Protein AF-A0A973AQZ8-F1 (afdb_monomer)

Nearest PDB structures (foldseek):
  1z47-assembly1_B-2  TM=8.205E-01  e=1.320E-08  Alicyclobacillus acidocaldarius
  3fvq-assembly1_B  TM=5.552E-01  e=2.702E-08  Neisseria gonorrhoeae FA 1090
  1o7l-assembly1_B  TM=8.074E-01  e=1.525E-05  Escherichia coli
  1b9n-assembly1_B  TM=7.562E-01  e=4.796E-06  Escherichia coli
  1b9m-assembly1_A  TM=7.758E-01  e=1.037E-05  Escherichia coli

Secondary structure (DSSP, 8-state):
----EEEEETTEEEEEE-HHHHHHS-SSHHHHHHH---EEEEEEEEETTEEEETTEEEE--TTPPSEEEEEEE-GGGEEEEEEEEEEEEEEEEEETTEEEEEEEETTEEEEEEEESSTTTTT--TT-EEEEEE-GGGEEEE---

Structure (mmCIF, N/CA/C/O backbone):
data_AF-A0A973AQZ8-F1
#
_entry.id   AF-A0A973AQZ8-F1
#
loop_
_atom_site.group_PDB
_atom_site.id
_atom_site.type_symbol
_atom_site.label_atom_id
_atom_site.label_alt_id
_atom_site.label_comp_id
_atom_site.label_asym_id
_atom_site.label_entity_id
_atom_site.label_seq_id
_atom_site.pdbx_PDB_ins_code
_atom_site.Cartn_x
_atom_site.Cartn_y
_atom_site.Cartn_z
_atom_site.occupancy
_atom_site.B_iso_or_equiv
_atom_site.auth_seq_id
_atom_site.auth_comp_id
_atom_site.auth_asym_id
_atom_site.auth_atom_id
_atom_site.pdbx_PDB_model_num
ATOM 1 N N . MET A 1 1 ? -7.287 -29.710 7.015 1.00 50.72 1 MET A N 1
ATOM 2 C CA . MET A 1 1 ? -6.128 -28.964 6.465 1.00 50.72 1 MET A CA 1
ATOM 3 C C . MET A 1 1 ? -6.251 -27.582 7.074 1.00 50.72 1 MET A C 1
ATOM 5 O O . MET A 1 1 ? -7.338 -27.059 6.960 1.00 50.72 1 MET A O 1
ATOM 9 N N . SER A 1 2 ? -5.262 -27.081 7.826 1.00 51.94 2 SER A N 1
ATOM 10 C CA . SER A 1 2 ? -5.447 -26.011 8.835 1.00 51.94 2 SER A CA 1
ATOM 11 C C . SER A 1 2 ? -6.407 -24.892 8.403 1.00 51.94 2 SER A C 1
ATOM 13 O O . SER A 1 2 ? -6.036 -24.013 7.631 1.00 51.94 2 SER A O 1
ATOM 15 N N . ASP A 1 3 ? -7.639 -24.934 8.913 1.00 77.56 3 ASP A N 1
ATOM 16 C CA . ASP A 1 3 ? -8.731 -24.073 8.445 1.00 77.56 3 ASP A CA 1
ATOM 17 C C . ASP A 1 3 ? -8.626 -22.643 8.995 1.00 77.56 3 ASP A C 1
ATOM 19 O O . ASP A 1 3 ? -9.313 -21.733 8.530 1.00 77.56 3 ASP A O 1
ATOM 23 N N . ARG A 1 4 ? -7.767 -22.428 10.003 1.00 90.12 4 ARG A N 1
ATOM 24 C CA . ARG A 1 4 ? -7.557 -21.144 10.683 1.00 90.12 4 ARG A CA 1
ATOM 25 C C . ARG A 1 4 ? -6.143 -21.061 11.265 1.00 90.12 4 ARG A C 1
ATOM 27 O O . ARG A 1 4 ? -5.570 -22.073 11.659 1.00 90.12 4 ARG A O 1
ATOM 34 N N . ILE A 1 5 ? -5.602 -19.851 11.342 1.00 90.00 5 ILE A N 1
ATOM 35 C CA . ILE A 1 5 ? -4.343 -19.501 12.008 1.00 90.00 5 ILE A CA 1
ATOM 36 C C . ILE A 1 5 ? -4.664 -18.492 13.112 1.00 90.00 5 ILE A C 1
ATOM 38 O O . ILE A 1 5 ? -5.532 -17.639 12.929 1.00 90.00 5 ILE A O 1
ATOM 42 N N . GLY A 1 6 ? -3.986 -18.596 14.256 1.00 91.56 6 GLY A N 1
ATOM 43 C CA . GLY A 1 6 ? -4.033 -17.596 15.319 1.00 91.56 6 GLY A CA 1
ATOM 44 C C . GLY A 1 6 ? -2.799 -16.700 15.302 1.00 91.56 6 GLY A C 1
ATOM 45 O O . GLY A 1 6 ? -1.679 -17.201 15.331 1.00 91.56 6 GLY A O 1
ATOM 46 N N . VAL A 1 7 ? -3.001 -15.384 15.288 1.00 91.19 7 VAL A N 1
ATOM 47 C CA . VAL A 1 7 ? -1.950 -14.391 15.536 1.00 91.19 7 VAL A CA 1
ATOM 48 C C . VAL A 1 7 ? -1.918 -14.091 17.025 1.00 91.19 7 VAL A C 1
ATOM 50 O O . VAL A 1 7 ? -2.947 -13.749 17.610 1.00 91.19 7 VAL A O 1
ATOM 53 N N . MET A 1 8 ? -0.746 -14.217 17.641 1.00 91.38 8 MET A N 1
ATOM 54 C CA . MET A 1 8 ? -0.549 -13.984 19.070 1.00 91.38 8 MET A CA 1
ATOM 55 C C . MET A 1 8 ? 0.594 -13.000 19.304 1.00 91.38 8 MET A C 1
ATOM 57 O O . MET A 1 8 ? 1.589 -13.014 18.582 1.00 91.38 8 MET A O 1
ATOM 61 N N . ARG A 1 9 ? 0.477 -12.181 20.350 1.00 87.25 9 ARG A N 1
ATOM 62 C CA . ARG A 1 9 ? 1.545 -11.303 20.840 1.00 87.25 9 ARG A CA 1
ATOM 63 C C . ARG A 1 9 ? 1.531 -11.309 22.362 1.00 87.25 9 ARG A C 1
ATOM 65 O O . ARG A 1 9 ? 0.468 -11.185 22.960 1.00 87.25 9 ARG A O 1
ATOM 72 N N . GLU A 1 10 ? 2.701 -11.474 22.980 1.00 89.62 10 GLU A N 1
ATOM 73 C CA . GLU A 1 10 ? 2.857 -11.432 24.448 1.00 89.62 10 GLU A CA 1
ATOM 74 C C . GLU A 1 10 ? 1.888 -12.384 25.183 1.00 89.62 10 GLU A C 1
ATOM 76 O O . GLU A 1 10 ? 1.267 -12.040 26.185 1.00 89.62 10 GLU A O 1
ATOM 81 N N . GLY A 1 11 ? 1.699 -13.591 24.639 1.00 91.12 11 GLY A N 1
ATOM 82 C CA . GLY A 1 11 ? 0.792 -14.597 25.203 1.00 91.12 11 GLY A CA 1
ATOM 83 C C . GLY A 1 11 ? -0.703 -14.309 25.011 1.00 91.12 11 GLY A C 1
ATOM 84 O O . GLY A 1 11 ? -1.528 -15.117 25.429 1.00 91.12 11 GL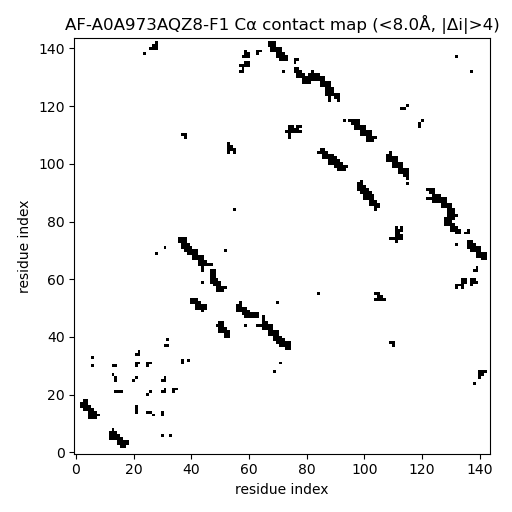Y A O 1
ATOM 85 N N . ARG A 1 12 ? -1.076 -13.202 24.355 1.00 92.38 12 ARG A N 1
ATOM 86 C CA . ARG A 1 12 ? -2.466 -12.852 24.038 1.00 92.38 12 ARG A CA 1
ATOM 87 C C . ARG A 1 12 ? -2.797 -13.176 22.589 1.00 92.38 12 ARG A C 1
ATOM 89 O O . ARG A 1 12 ? -2.037 -12.858 21.676 1.00 92.38 12 ARG A O 1
ATOM 96 N N . LEU A 1 13 ? -3.956 -13.791 22.389 1.00 93.56 13 LEU A N 1
ATOM 97 C CA . LEU A 1 13 ? -4.521 -14.049 21.072 1.00 93.56 13 LEU A CA 1
ATOM 98 C C . LEU A 1 13 ? -5.112 -12.757 20.502 1.00 93.56 13 LEU A C 1
ATOM 100 O O . LEU A 1 13 ? -6.013 -12.181 21.105 1.00 93.56 13 LEU A O 1
ATOM 104 N N . LEU A 1 14 ? -4.597 -12.310 19.357 1.00 93.62 14 LEU A N 1
ATOM 105 C CA . LEU A 1 14 ? -5.024 -11.074 18.699 1.00 93.62 14 LEU A CA 1
ATOM 106 C C . LEU A 1 14 ? -6.133 -11.324 17.671 1.00 93.62 14 LEU A C 1
ATOM 108 O O . LEU A 1 14 ? -7.141 -10.625 17.669 1.00 93.62 14 LEU A O 1
ATOM 112 N N . GLN A 1 15 ? -5.966 -12.323 16.799 1.00 94.00 15 GLN A N 1
ATOM 113 C CA . GLN A 1 15 ? -6.959 -12.672 15.776 1.00 94.00 15 GLN A CA 1
ATOM 114 C C . GLN A 1 15 ? -6.828 -14.143 15.376 1.00 94.00 15 GLN A C 1
ATOM 116 O O . GLN A 1 15 ? -5.717 -14.659 15.284 1.00 94.00 15 GLN A O 1
ATOM 121 N N . VAL A 1 16 ? -7.954 -14.814 15.107 1.00 95.38 16 VAL A N 1
ATOM 122 C CA . VAL A 1 16 ? -7.986 -16.177 14.550 1.00 95.38 16 VAL A CA 1
ATOM 123 C C . VAL A 1 16 ? -8.862 -16.209 13.312 1.00 95.38 16 VAL A C 1
ATOM 125 O O . VAL A 1 16 ? -10.060 -15.943 13.399 1.00 95.38 16 VAL A O 1
ATOM 128 N N . GLY A 1 17 ? -8.311 -16.625 12.180 1.00 93.12 17 GLY A N 1
ATOM 129 C CA . GLY A 1 17 ? -9.027 -16.638 10.906 1.00 93.12 17 GLY A CA 1
ATOM 130 C C . GLY A 1 17 ? -8.278 -17.422 9.843 1.00 93.12 17 GLY A C 1
ATOM 131 O O . GLY A 1 17 ? -7.176 -17.915 10.086 1.00 93.12 17 GLY A O 1
ATOM 132 N N . ALA A 1 18 ? -8.871 -17.551 8.661 1.00 92.94 18 ALA A N 1
ATOM 133 C CA . ALA A 1 18 ? -8.149 -18.106 7.520 1.00 92.94 18 ALA A CA 1
ATOM 134 C C . ALA A 1 18 ? -6.955 -17.192 7.163 1.00 92.94 18 ALA A C 1
ATOM 136 O O . ALA A 1 18 ? -7.064 -15.977 7.337 1.00 92.94 18 ALA A O 1
ATOM 137 N N . PRO A 1 19 ? -5.845 -17.709 6.603 1.00 89.19 19 PRO A N 1
ATOM 138 C CA . PRO A 1 19 ? -4.680 -16.884 6.251 1.00 89.19 19 PRO A CA 1
ATOM 139 C C . PRO A 1 19 ? -5.052 -15.661 5.402 1.00 89.19 19 PRO A C 1
ATOM 141 O O . PRO A 1 19 ? -4.628 -14.540 5.673 1.00 89.19 19 PRO A O 1
ATOM 144 N N . ARG A 1 20 ? -5.936 -15.875 4.421 1.00 88.50 20 ARG A N 1
ATOM 145 C CA . ARG A 1 20 ? -6.469 -14.819 3.561 1.00 88.50 20 ARG A CA 1
ATOM 146 C C . ARG A 1 20 ? -7.265 -13.775 4.338 1.00 88.50 20 ARG A C 1
ATOM 148 O O . ARG A 1 20 ? -7.155 -12.599 4.041 1.00 88.50 20 ARG A O 1
ATOM 155 N N . GLU A 1 21 ? -8.057 -14.179 5.324 1.00 90.25 21 GLU A N 1
ATOM 156 C CA . GLU A 1 21 ? -8.836 -13.245 6.139 1.00 90.25 21 GLU A CA 1
ATOM 157 C C . GLU A 1 21 ? -7.928 -12.375 7.011 1.00 90.25 21 GLU A C 1
ATOM 159 O O . GLU A 1 21 ? -8.113 -11.163 7.056 1.00 90.25 21 GLU A O 1
ATOM 164 N N . LEU A 1 22 ? -6.918 -12.978 7.646 1.00 90.12 22 LEU A N 1
ATOM 165 C CA . LEU A 1 22 ? -5.940 -12.256 8.463 1.00 90.12 22 LEU A CA 1
ATOM 166 C C . LEU A 1 22 ? -5.153 -11.239 7.627 1.00 90.12 22 LEU A C 1
ATOM 168 O O . LEU A 1 22 ? -4.874 -10.138 8.095 1.00 90.12 22 LEU A O 1
ATOM 172 N N . TYR A 1 23 ? -4.837 -11.597 6.380 1.00 87.38 23 TYR A N 1
ATOM 173 C CA . TYR A 1 23 ? -4.200 -10.700 5.423 1.00 87.38 23 TYR A CA 1
ATOM 174 C C . TYR A 1 23 ? -5.150 -9.608 4.919 1.00 87.38 23 TYR A C 1
ATOM 176 O O . TYR A 1 23 ? -4.783 -8.438 4.812 1.00 87.38 23 TYR A O 1
ATOM 184 N N . GLU A 1 24 ? -6.396 -9.972 4.598 1.00 86.38 24 GLU A N 1
ATOM 185 C CA . GLU A 1 24 ? -7.318 -9.050 3.946 1.00 86.38 24 GLU A CA 1
ATOM 186 C C . GLU A 1 24 ? -8.008 -8.072 4.907 1.00 86.38 24 GLU A C 1
ATOM 188 O O . GLU A 1 24 ? -8.375 -6.953 4.518 1.00 86.38 24 GLU A O 1
ATOM 193 N N . LYS A 1 25 ? -8.234 -8.525 6.139 1.00 88.00 25 LYS A N 1
ATOM 194 C CA . LYS A 1 25 ? -9.001 -7.855 7.190 1.00 88.00 25 LYS A CA 1
ATOM 195 C C . LYS A 1 25 ? -8.288 -8.017 8.543 1.00 88.00 25 LYS A C 1
ATOM 197 O O . LYS A 1 25 ? -8.860 -8.605 9.468 1.00 88.00 25 LYS A O 1
ATOM 202 N N . PRO A 1 26 ? -7.046 -7.520 8.677 1.00 90.88 26 PRO A N 1
ATOM 203 C CA . PRO A 1 26 ? -6.398 -7.466 9.980 1.00 90.88 26 PRO A CA 1
ATOM 204 C C . PRO A 1 26 ? -7.217 -6.566 10.912 1.00 90.88 26 PRO A C 1
ATOM 206 O O . PRO A 1 26 ? -7.671 -5.500 10.498 1.00 90.88 26 PRO A O 1
ATOM 209 N N . VAL A 1 27 ? -7.420 -6.983 12.162 1.00 90.75 27 VAL A N 1
ATOM 210 C CA . VAL A 1 27 ? -8.179 -6.187 13.150 1.00 90.75 27 VAL A CA 1
ATOM 211 C C . VAL A 1 27 ? -7.329 -5.133 13.859 1.00 90.75 27 VAL A C 1
ATOM 213 O O . VAL A 1 27 ? -7.875 -4.212 14.458 1.00 90.75 27 VAL A O 1
ATOM 216 N N . SER A 1 28 ? -6.000 -5.254 13.798 1.00 90.62 28 SER A N 1
ATOM 217 C CA . SER A 1 28 ? -5.066 -4.323 14.433 1.00 90.62 28 SER A CA 1
ATOM 218 C C . SER A 1 28 ? -3.759 -4.200 13.653 1.00 90.62 28 SER A C 1
ATOM 220 O O . SER A 1 28 ? -3.446 -5.019 12.779 1.00 90.62 28 SER A O 1
ATOM 222 N N . VAL A 1 29 ? -2.980 -3.164 13.975 1.00 90.69 29 VAL A N 1
ATOM 223 C CA . VAL A 1 29 ? -1.676 -2.909 13.349 1.00 90.69 29 VAL A CA 1
ATOM 224 C C . VAL A 1 29 ? -0.707 -4.056 13.620 1.00 90.69 29 VAL A C 1
ATOM 226 O O . VAL A 1 29 ? 0.058 -4.433 12.738 1.00 90.69 29 VAL A O 1
ATOM 229 N N . GLU A 1 30 ? -0.750 -4.652 14.810 1.00 90.50 30 GLU A N 1
ATOM 230 C CA . GLU A 1 30 ? 0.051 -5.823 15.163 1.00 90.50 30 GLU A CA 1
ATOM 231 C C . GLU A 1 30 ? -0.263 -7.015 14.270 1.00 90.50 30 GLU A C 1
ATOM 233 O O . GLU A 1 30 ? 0.661 -7.679 13.803 1.00 90.50 30 GLU A O 1
ATOM 238 N N . VAL A 1 31 ? -1.547 -7.268 13.999 1.00 91.62 31 VAL A N 1
ATOM 239 C CA . VAL A 1 31 ? -1.941 -8.360 13.106 1.00 91.62 31 VAL A CA 1
ATOM 240 C C . VAL A 1 31 ? -1.468 -8.084 11.683 1.00 91.62 31 VAL A C 1
ATOM 242 O O . VAL A 1 31 ? -0.866 -8.960 11.063 1.00 91.62 31 VAL A O 1
ATOM 245 N N . ALA A 1 32 ? -1.652 -6.856 11.191 1.00 90.56 32 ALA A N 1
ATOM 246 C CA . ALA A 1 32 ? -1.171 -6.457 9.870 1.00 90.56 32 ALA A CA 1
ATOM 247 C C . ALA A 1 32 ? 0.360 -6.600 9.741 1.00 90.56 32 ALA A C 1
ATOM 249 O O . ALA A 1 32 ? 0.852 -7.116 8.739 1.00 90.56 32 ALA A O 1
ATOM 250 N N . ARG A 1 33 ? 1.122 -6.204 10.772 1.00 89.12 33 ARG A N 1
ATOM 251 C CA . ARG A 1 33 ? 2.586 -6.379 10.818 1.00 89.12 33 ARG A CA 1
ATOM 252 C C . ARG A 1 33 ? 2.991 -7.847 10.842 1.00 89.12 33 ARG A C 1
ATOM 254 O O . ARG A 1 33 ? 3.971 -8.201 10.196 1.00 89.12 33 ARG A O 1
ATOM 261 N N . PHE A 1 34 ? 2.262 -8.676 11.587 1.00 88.00 34 PHE A N 1
ATOM 262 C CA . PHE A 1 34 ? 2.582 -10.090 11.748 1.00 88.00 34 PHE A CA 1
ATOM 263 C C . PHE A 1 34 ? 2.379 -10.889 10.459 1.00 88.00 34 PHE A C 1
ATOM 265 O O . PHE A 1 34 ? 3.249 -11.675 10.094 1.00 88.00 34 PHE A O 1
ATOM 272 N N . ILE A 1 35 ? 1.254 -10.693 9.763 1.00 85.69 35 ILE A N 1
ATOM 273 C CA . ILE A 1 35 ? 0.983 -11.415 8.508 1.00 85.69 35 ILE A CA 1
ATOM 274 C C . ILE A 1 35 ? 1.953 -10.976 7.396 1.00 85.69 35 ILE A C 1
ATOM 276 O O . ILE A 1 35 ? 2.287 -11.771 6.520 1.00 85.69 35 ILE A O 1
ATOM 280 N N . GLY A 1 36 ? 2.486 -9.754 7.493 1.00 72.62 36 GLY A N 1
ATOM 281 C CA . GLY A 1 36 ? 3.572 -9.267 6.652 1.00 72.62 36 GLY A CA 1
ATOM 282 C C . GLY A 1 36 ? 3.118 -8.763 5.281 1.00 72.62 36 GLY A C 1
ATOM 283 O O . GLY A 1 36 ? 1.972 -8.927 4.877 1.00 72.62 36 GLY A O 1
ATOM 284 N N . ALA A 1 37 ? 4.056 -8.117 4.578 1.00 61.72 37 ALA A N 1
ATOM 285 C CA . ALA A 1 37 ? 3.898 -7.565 3.227 1.00 61.72 37 ALA A CA 1
ATOM 286 C C . ALA A 1 37 ? 2.785 -6.510 3.082 1.00 61.72 37 ALA A C 1
ATOM 288 O O . ALA A 1 37 ? 1.950 -6.594 2.187 1.00 61.72 37 ALA A O 1
ATOM 289 N N . ALA A 1 38 ? 2.793 -5.490 3.943 1.00 77.50 38 ALA A N 1
ATOM 290 C CA . ALA A 1 38 ? 1.975 -4.297 3.764 1.00 77.50 38 ALA A CA 1
ATOM 291 C C . ALA A 1 38 ? 2.777 -3.019 4.009 1.00 77.50 38 ALA A C 1
ATOM 293 O O . ALA A 1 38 ? 3.630 -2.971 4.897 1.00 77.50 38 ALA A O 1
ATOM 294 N N . ASN A 1 39 ? 2.466 -1.970 3.250 1.00 92.31 39 ASN A N 1
ATOM 295 C CA . ASN A 1 39 ? 2.876 -0.615 3.592 1.00 92.31 39 ASN A CA 1
ATOM 296 C C . ASN A 1 39 ? 2.022 -0.162 4.772 1.00 92.31 39 ASN A C 1
ATOM 298 O O . ASN A 1 39 ? 0.797 -0.171 4.676 1.00 92.31 39 ASN A O 1
ATOM 302 N N . LEU A 1 40 ? 2.667 0.195 5.878 1.00 92.69 40 LEU A N 1
ATOM 303 C CA . LEU A 1 40 ? 2.012 0.662 7.095 1.00 92.69 40 LEU A CA 1
ATOM 304 C C . LEU A 1 40 ? 2.453 2.090 7.361 1.00 92.69 40 LEU A C 1
ATOM 306 O O . LEU A 1 40 ? 3.602 2.318 7.743 1.00 92.69 40 LEU A O 1
ATOM 310 N N . LEU A 1 41 ? 1.545 3.030 7.132 1.00 92.56 41 LEU A N 1
ATOM 311 C CA . LEU A 1 41 ? 1.833 4.456 7.176 1.00 92.56 41 LEU A CA 1
ATOM 312 C C . LEU A 1 41 ? 0.828 5.161 8.084 1.00 92.56 41 LEU A C 1
ATOM 314 O O . LEU A 1 41 ? -0.365 4.867 8.002 1.00 92.56 41 LEU A O 1
ATOM 318 N N . PRO A 1 42 ? 1.265 6.104 8.930 1.00 92.50 42 PRO A N 1
ATOM 319 C CA . PRO A 1 42 ? 0.325 6.982 9.605 1.00 92.50 42 PRO A CA 1
ATOM 320 C C . PRO A 1 42 ? -0.442 7.793 8.557 1.00 92.50 42 PRO A C 1
ATOM 322 O O . PRO A 1 42 ? 0.137 8.293 7.590 1.00 92.50 42 PRO A O 1
ATOM 325 N N . GLY A 1 43 ? -1.747 7.920 8.749 1.00 92.62 43 GLY A N 1
ATOM 326 C CA . GLY A 1 43 ? -2.596 8.705 7.869 1.00 92.62 43 GLY A CA 1
ATOM 327 C C . GLY A 1 43 ? -3.857 9.178 8.565 1.00 92.62 43 GLY A C 1
ATOM 328 O O . GLY A 1 43 ? -4.152 8.781 9.693 1.00 92.62 43 GLY A O 1
ATOM 329 N N . ARG A 1 44 ? -4.605 10.034 7.875 1.00 93.75 44 ARG A N 1
ATOM 330 C CA . ARG A 1 44 ? -5.832 10.632 8.395 1.00 93.75 44 ARG A CA 1
ATOM 331 C C . ARG A 1 44 ? -6.955 10.539 7.381 1.00 93.75 44 ARG A C 1
ATOM 333 O O . ARG A 1 44 ? -6.831 11.014 6.256 1.00 93.75 44 ARG A O 1
ATOM 340 N N . VAL A 1 45 ? -8.082 9.968 7.787 1.00 93.12 45 VAL A N 1
ATOM 341 C CA . VAL A 1 45 ? -9.311 9.978 6.987 1.00 93.12 45 VAL A CA 1
ATOM 342 C C . VAL A 1 45 ? -9.991 11.326 7.208 1.00 93.12 45 VAL A C 1
ATOM 344 O O . VAL A 1 45 ? -10.640 11.547 8.234 1.00 93.12 45 VAL A O 1
ATOM 347 N N . SER A 1 46 ? -9.780 12.259 6.275 1.00 89.19 46 SER A N 1
ATOM 348 C CA . SER A 1 46 ? -10.310 13.629 6.356 1.00 89.19 46 SER A CA 1
ATOM 349 C C . SER A 1 46 ? -11.782 13.713 5.946 1.00 89.19 46 SER A C 1
ATOM 351 O O . SER A 1 46 ? -12.510 14.589 6.411 1.00 89.19 46 SER A O 1
ATOM 353 N N . SER A 1 47 ? -12.240 12.784 5.106 1.00 90.88 47 SER A N 1
ATOM 354 C CA . SER A 1 47 ? -13.633 12.660 4.679 1.00 90.88 47 SER A CA 1
ATOM 355 C C . SER A 1 47 ? -13.923 11.245 4.177 1.00 90.88 47 SER A C 1
ATOM 357 O O . SER A 1 47 ? -13.014 10.436 3.987 1.00 90.88 47 SER A O 1
ATOM 359 N N . ARG A 1 48 ? -15.205 10.926 3.972 1.00 89.88 48 ARG A N 1
ATOM 360 C CA . ARG A 1 48 ? -15.628 9.615 3.466 1.00 89.88 48 ARG A CA 1
ATOM 361 C C . ARG A 1 48 ? -14.914 9.285 2.150 1.00 89.88 48 ARG A C 1
ATOM 363 O O . ARG A 1 48 ? -14.971 10.065 1.205 1.00 89.88 48 ARG A O 1
ATOM 370 N N . GLY A 1 49 ? -14.280 8.114 2.104 1.00 89.25 49 GLY A N 1
ATOM 371 C CA . GLY A 1 49 ? -13.619 7.598 0.906 1.00 89.25 49 GLY A CA 1
ATOM 372 C C . GLY A 1 49 ? -12.249 8.211 0.597 1.00 89.25 49 GLY A C 1
ATOM 373 O O . GLY A 1 49 ? -11.658 7.862 -0.422 1.00 89.25 49 GLY A O 1
ATOM 374 N N . ILE A 1 50 ? -11.716 9.096 1.448 1.00 91.81 50 ILE A N 1
ATOM 375 C CA . ILE A 1 50 ? -10.426 9.764 1.223 1.00 91.81 50 ILE A CA 1
ATOM 376 C C . ILE A 1 50 ? -9.549 9.635 2.464 1.00 91.81 50 ILE A C 1
ATOM 378 O O . ILE A 1 50 ? -9.958 9.995 3.569 1.00 91.81 50 ILE A O 1
ATOM 382 N N . VAL A 1 51 ? -8.316 9.172 2.266 1.00 92.38 51 VAL A N 1
ATOM 383 C CA . VAL A 1 51 ? -7.282 9.148 3.300 1.00 92.38 51 VAL A CA 1
ATOM 384 C C . VAL A 1 51 ? -6.057 9.931 2.849 1.00 92.38 51 VAL A C 1
ATOM 386 O O . VAL A 1 51 ? -5.587 9.788 1.723 1.00 92.38 51 VAL A O 1
ATOM 389 N N . GLU A 1 52 ? -5.549 10.769 3.741 1.00 92.94 52 GLU A N 1
ATOM 390 C CA . GLU A 1 52 ? -4.312 11.516 3.558 1.00 92.94 52 GLU A CA 1
ATOM 391 C C . GLU A 1 52 ? -3.160 10.739 4.191 1.00 92.94 52 GLU A C 1
ATOM 393 O O . GLU A 1 52 ? -3.194 10.418 5.381 1.00 92.94 52 GLU A O 1
ATOM 398 N N . VAL A 1 53 ? -2.151 10.415 3.387 1.00 89.25 53 VAL A N 1
ATOM 399 C CA . VAL A 1 53 ? -0.957 9.665 3.785 1.00 89.25 53 VAL A CA 1
ATOM 400 C C . VAL A 1 53 ? 0.240 10.317 3.122 1.00 89.25 53 VAL A C 1
ATOM 402 O O . VAL A 1 53 ? 0.239 10.495 1.910 1.00 89.25 53 VAL A O 1
ATOM 405 N N . ALA A 1 54 ? 1.271 10.658 3.895 1.00 78.31 54 ALA A N 1
ATOM 406 C CA . ALA A 1 54 ? 2.520 11.205 3.350 1.00 78.31 54 ALA A CA 1
ATOM 407 C C . ALA A 1 54 ? 2.360 12.474 2.483 1.00 78.31 54 ALA A C 1
ATOM 409 O O . ALA A 1 54 ? 3.109 12.673 1.530 1.00 78.31 54 ALA A O 1
ATOM 410 N N . GLY A 1 55 ? 1.361 13.308 2.791 1.00 84.38 55 GLY A N 1
ATOM 411 C CA . GLY A 1 55 ? 1.028 14.500 2.001 1.00 84.38 55 GLY A CA 1
ATOM 412 C C . GLY A 1 55 ? 0.204 14.221 0.737 1.00 84.38 55 GLY A C 1
ATOM 413 O O . GLY A 1 55 ? -0.210 15.160 0.064 1.00 84.38 55 GLY A O 1
ATOM 414 N N . GLU A 1 56 ? -0.093 12.955 0.445 1.00 90.50 56 GLU A N 1
ATOM 415 C CA . GLU A 1 56 ? -0.858 12.505 -0.717 1.00 90.50 56 GLU A CA 1
ATOM 416 C C . GLU A 1 56 ? -2.260 12.028 -0.316 1.00 90.50 56 GLU A C 1
ATOM 418 O O . GLU A 1 56 ? -2.485 11.552 0.799 1.00 90.50 56 GLU A O 1
ATOM 423 N N . LYS A 1 57 ? -3.223 12.147 -1.237 1.00 92.00 57 LYS A N 1
ATOM 424 C CA . LYS A 1 57 ? -4.617 11.722 -1.030 1.00 92.00 57 LYS A CA 1
ATOM 425 C C . LYS A 1 57 ? -4.909 10.437 -1.783 1.00 92.00 57 LYS A C 1
ATOM 427 O O . LYS A 1 57 ? -5.013 10.463 -3.001 1.00 92.00 57 LYS A O 1
ATOM 432 N N . PHE A 1 58 ? -5.142 9.350 -1.061 1.00 90.06 58 PHE A N 1
ATOM 433 C CA . PHE A 1 58 ? -5.547 8.072 -1.640 1.00 90.06 58 PHE A CA 1
ATOM 434 C C . PHE A 1 58 ? -7.035 7.812 -1.415 1.00 90.06 58 PHE A C 1
ATOM 436 O O . PHE A 1 58 ? -7.644 8.317 -0.465 1.00 90.06 58 PHE A O 1
ATOM 443 N N . THR A 1 59 ? -7.627 6.979 -2.269 1.00 89.75 59 THR A N 1
ATOM 444 C CA . THR A 1 59 ? -8.979 6.478 -2.025 1.00 89.75 59 THR A CA 1
ATOM 445 C C . THR A 1 59 ? -8.965 5.488 -0.865 1.00 89.75 59 THR A C 1
ATOM 447 O O . THR A 1 59 ? -8.157 4.564 -0.827 1.00 89.75 59 THR A O 1
ATOM 450 N N . ALA A 1 60 ? -9.888 5.664 0.071 1.00 87.25 60 ALA A N 1
ATOM 451 C CA . ALA A 1 60 ? -10.117 4.762 1.190 1.00 87.25 60 ALA A CA 1
ATOM 452 C C . ALA A 1 60 ? -11.486 4.076 1.062 1.00 87.25 60 ALA A C 1
ATOM 454 O O . ALA A 1 60 ? -12.352 4.555 0.330 1.00 87.25 60 ALA A O 1
ATOM 455 N N . PRO A 1 61 ? -11.733 2.980 1.798 1.00 85.50 61 PRO A N 1
ATOM 456 C CA . PRO A 1 61 ? -13.076 2.434 1.931 1.00 85.50 61 PRO A CA 1
ATOM 457 C C . PRO A 1 61 ? -14.065 3.468 2.486 1.00 85.50 61 PRO A C 1
ATOM 459 O O . PRO A 1 61 ? -13.756 4.205 3.421 1.00 85.50 61 PRO A O 1
ATOM 462 N N . ASP A 1 62 ? -15.291 3.460 1.969 1.00 87.81 62 ASP A N 1
ATOM 463 C CA . ASP A 1 62 ? -16.381 4.349 2.395 1.00 87.81 62 ASP A CA 1
ATOM 464 C C . ASP A 1 62 ? -16.712 4.284 3.891 1.00 87.81 62 ASP A C 1
ATOM 466 O O . ASP A 1 62 ? -17.240 5.236 4.460 1.00 87.81 62 ASP A O 1
ATOM 470 N N . ASN A 1 63 ? -16.442 3.143 4.520 1.00 86.81 63 ASN A N 1
ATOM 471 C CA . ASN A 1 63 ? -16.699 2.889 5.931 1.00 86.81 63 ASN A CA 1
ATOM 472 C C . ASN A 1 63 ? -15.445 3.040 6.807 1.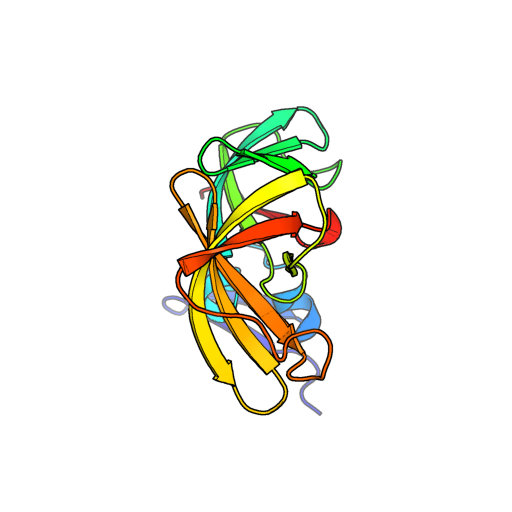00 86.81 63 ASN A C 1
ATOM 474 O O . ASN A 1 63 ? -15.465 2.603 7.959 1.00 86.81 63 ASN A O 1
ATOM 478 N N . ALA A 1 64 ? -14.354 3.602 6.278 1.00 87.00 64 ALA A N 1
ATOM 479 C CA . ALA A 1 64 ? -13.176 3.898 7.080 1.00 87.00 64 ALA A CA 1
ATOM 480 C C . ALA A 1 64 ? -13.530 4.920 8.182 1.00 87.00 64 ALA A C 1
ATOM 482 O O . ALA A 1 64 ? -14.211 5.911 7.897 1.00 87.00 64 ALA A O 1
ATOM 483 N N . PRO A 1 65 ? -13.101 4.696 9.438 1.00 86.69 65 PRO A N 1
ATOM 484 C CA . PRO A 1 65 ? -13.368 5.631 10.524 1.00 86.69 65 PRO A CA 1
ATOM 485 C C . PRO A 1 65 ? -12.684 6.975 10.250 1.00 86.69 65 PRO A C 1
ATOM 487 O O . PRO A 1 65 ? -11.539 7.008 9.804 1.00 86.69 65 PRO A O 1
ATOM 490 N N . LEU A 1 66 ? -13.388 8.078 10.521 1.00 92.12 66 LEU A N 1
ATOM 491 C CA . LEU A 1 66 ? -12.824 9.425 10.405 1.00 92.12 66 LEU A CA 1
ATOM 492 C C . LEU A 1 66 ? -11.742 9.656 11.465 1.00 92.12 66 LEU A C 1
ATOM 494 O O . LEU A 1 66 ? -11.876 9.199 12.600 1.00 92.12 66 LEU A O 1
ATOM 498 N N . GLY A 1 67 ? -10.727 10.446 11.110 1.00 93.00 67 GLY A N 1
ATOM 499 C CA . GLY A 1 67 ? -9.628 10.801 12.009 1.00 93.00 67 GLY A CA 1
ATOM 500 C C . GLY A 1 67 ? -8.333 10.047 11.720 1.00 93.00 67 GLY A C 1
ATOM 501 O O . GLY A 1 67 ? -8.132 9.534 10.618 1.00 93.00 67 GLY A O 1
ATOM 502 N N . ASP A 1 68 ? -7.429 10.067 12.696 1.00 93.06 68 ASP A N 1
ATOM 503 C CA . ASP A 1 68 ? -6.086 9.504 12.565 1.00 93.06 68 ASP A CA 1
ATOM 504 C C . ASP A 1 68 ? -6.105 7.977 12.693 1.00 93.06 68 ASP A C 1
ATOM 506 O O . ASP A 1 68 ? -6.845 7.398 13.491 1.00 93.06 68 ASP A O 1
ATOM 510 N N . GLY A 1 69 ? -5.265 7.319 11.902 1.00 92.00 69 GLY A N 1
ATOM 511 C CA . GLY A 1 69 ? -5.185 5.870 11.842 1.00 92.00 69 GLY A CA 1
ATOM 512 C C . GLY A 1 69 ? -3.879 5.381 11.229 1.00 92.00 69 GLY A C 1
ATOM 513 O O . GLY A 1 69 ? -3.070 6.143 10.698 1.00 92.00 69 GLY A O 1
ATOM 514 N N . MET A 1 70 ? -3.681 4.070 11.286 1.00 92.81 70 MET A N 1
ATOM 515 C CA . MET A 1 70 ? -2.645 3.389 10.523 1.00 92.81 70 MET A CA 1
ATOM 516 C C . MET A 1 70 ? -3.236 2.906 9.204 1.00 92.81 70 MET A C 1
ATOM 518 O O . MET A 1 70 ? -4.146 2.074 9.181 1.00 92.81 70 MET A O 1
ATOM 522 N N . VAL A 1 71 ? -2.703 3.414 8.103 1.00 92.12 71 VAL A N 1
ATOM 523 C CA . VAL A 1 71 ? -3.096 3.024 6.757 1.00 92.12 71 VAL A CA 1
ATOM 524 C C . VAL A 1 71 ? -2.269 1.834 6.315 1.00 92.12 71 VAL A C 1
ATOM 526 O O . VAL A 1 71 ? -1.041 1.868 6.315 1.00 92.12 71 VAL A O 1
ATOM 529 N N . VAL A 1 72 ? -2.971 0.778 5.933 1.00 92.06 72 VAL A N 1
ATOM 530 C CA . VAL A 1 72 ? -2.419 -0.431 5.341 1.00 92.06 72 VAL A CA 1
ATOM 531 C C . VAL A 1 72 ? -2.644 -0.344 3.838 1.00 92.06 72 VAL A C 1
ATOM 533 O O . VAL A 1 72 ? -3.797 -0.317 3.410 1.00 92.06 72 VAL A O 1
ATOM 536 N N . ILE A 1 73 ? -1.570 -0.310 3.048 1.00 91.62 73 ILE A N 1
ATOM 537 C CA . ILE A 1 73 ? -1.632 -0.408 1.584 1.00 91.62 73 ILE A CA 1
ATOM 538 C C . ILE A 1 73 ? -0.917 -1.680 1.156 1.00 91.62 73 ILE A C 1
ATOM 540 O O . ILE A 1 73 ? 0.280 -1.849 1.406 1.00 91.62 73 ILE A O 1
ATOM 544 N N . ARG A 1 74 ? -1.642 -2.579 0.497 1.00 92.00 74 ARG A N 1
ATOM 545 C CA . ARG A 1 74 ? -1.063 -3.835 0.019 1.00 92.00 74 ARG A CA 1
ATOM 546 C C . ARG A 1 74 ? -0.161 -3.612 -1.205 1.00 92.00 74 ARG A C 1
ATOM 548 O O . ARG A 1 74 ? -0.634 -3.005 -2.168 1.00 92.00 74 ARG A O 1
ATOM 555 N N . PRO A 1 75 ? 1.099 -4.083 -1.201 1.00 93.44 75 PRO A N 1
ATOM 556 C CA . PRO A 1 75 ? 2.054 -3.885 -2.287 1.00 93.44 75 PRO A CA 1
ATOM 557 C C . PRO A 1 75 ? 1.538 -4.364 -3.640 1.00 93.44 75 PRO A C 1
ATOM 559 O O . PRO A 1 75 ? 1.705 -3.674 -4.640 1.00 93.44 75 PRO A O 1
ATOM 562 N N . GLU A 1 76 ? 0.860 -5.508 -3.671 1.00 92.62 76 GLU A N 1
ATOM 563 C CA . GLU A 1 76 ? 0.305 -6.123 -4.879 1.00 92.62 76 GLU A CA 1
ATOM 564 C C . GLU A 1 76 ? -0.927 -5.399 -5.436 1.00 92.62 76 GLU A C 1
ATOM 566 O O . GLU A 1 76 ? -1.465 -5.761 -6.482 1.00 92.62 76 GLU A O 1
ATOM 571 N N . ARG A 1 77 ? -1.402 -4.369 -4.729 1.00 91.44 77 ARG A N 1
ATOM 572 C CA . ARG A 1 77 ? -2.514 -3.510 -5.149 1.00 91.44 77 ARG A CA 1
ATOM 573 C C . ARG A 1 77 ? -2.065 -2.095 -5.526 1.00 91.44 77 ARG A C 1
ATOM 575 O O . ARG A 1 77 ? -2.912 -1.216 -5.687 1.00 91.44 77 ARG A O 1
ATOM 582 N N . ILE A 1 78 ? -0.757 -1.897 -5.698 1.00 93.81 78 ILE A N 1
ATOM 583 C CA . ILE A 1 78 ? -0.165 -0.697 -6.288 1.00 93.81 78 ILE A CA 1
ATOM 584 C C . ILE A 1 78 ? 0.180 -1.007 -7.745 1.00 93.81 78 ILE A C 1
ATOM 586 O O . ILE A 1 78 ? 0.929 -1.941 -8.028 1.00 93.81 78 ILE A O 1
ATOM 590 N N . ARG A 1 79 ? -0.352 -0.218 -8.679 1.00 93.62 79 ARG A N 1
ATOM 591 C CA . ARG A 1 79 ? -0.002 -0.315 -10.101 1.00 93.62 79 ARG A CA 1
ATOM 592 C C . ARG A 1 79 ? 1.030 0.742 -10.449 1.00 93.62 79 ARG A C 1
ATOM 594 O O . ARG A 1 79 ? 0.911 1.877 -10.004 1.00 93.62 79 ARG A O 1
ATOM 601 N N . ILE A 1 80 ? 2.008 0.371 -11.268 1.00 95.00 80 ILE A N 1
ATOM 602 C CA . ILE A 1 80 ? 3.084 1.254 -11.727 1.00 95.00 80 ILE A CA 1
ATOM 603 C C . ILE A 1 80 ? 2.858 1.598 -13.202 1.00 95.00 80 ILE A C 1
ATOM 605 O O . ILE A 1 80 ? 2.434 0.748 -13.979 1.00 95.00 80 ILE A O 1
ATOM 609 N N . GLY A 1 81 ? 3.149 2.840 -13.589 1.00 93.50 81 GLY A N 1
ATOM 610 C CA . GLY A 1 81 ? 3.007 3.349 -14.957 1.00 93.50 81 GLY A CA 1
ATOM 611 C C . GLY A 1 81 ? 1.624 3.920 -15.283 1.00 93.50 81 GLY A C 1
ATOM 612 O O . GLY A 1 81 ? 1.403 4.378 -16.400 1.00 93.50 81 GLY A O 1
ATOM 613 N N . VAL A 1 82 ? 0.699 3.917 -14.322 1.00 91.94 82 VAL A N 1
ATOM 614 C CA . VAL A 1 82 ? -0.680 4.410 -14.463 1.00 91.94 82 VAL A CA 1
ATOM 615 C C . VAL A 1 82 ? -1.096 5.160 -13.203 1.00 91.94 82 VAL A C 1
ATOM 617 O O . VAL A 1 82 ? -0.461 4.997 -12.170 1.00 91.94 82 VAL A O 1
ATOM 620 N N . GLY A 1 83 ? -2.174 5.941 -13.269 1.00 91.06 83 GLY A N 1
ATOM 621 C CA . GLY A 1 83 ? -2.754 6.609 -12.101 1.00 91.06 83 GLY A CA 1
ATOM 622 C C . GLY A 1 83 ? -2.391 8.084 -11.977 1.00 91.06 83 GLY A C 1
ATOM 623 O O . GLY A 1 83 ? -1.983 8.728 -12.944 1.00 91.06 83 GLY A O 1
ATOM 624 N N . SER A 1 84 ? -2.598 8.621 -10.775 1.00 89.31 84 SER A N 1
ATOM 625 C CA . SER A 1 84 ? -2.548 10.058 -10.480 1.00 89.31 84 SER A CA 1
ATOM 626 C C . SER A 1 84 ? -1.428 10.478 -9.533 1.00 89.31 84 SER A C 1
ATOM 628 O O . SER A 1 84 ? -1.204 11.676 -9.381 1.00 89.31 84 SER A O 1
ATOM 630 N N . HIS A 1 85 ? -0.706 9.536 -8.921 1.00 93.00 85 HIS A N 1
ATOM 631 C CA . HIS A 1 85 ? 0.357 9.862 -7.969 1.00 93.00 85 HIS A CA 1
ATOM 632 C C . HIS A 1 85 ? 1.725 9.773 -8.626 1.00 93.00 85 HIS A C 1
ATOM 634 O O . HIS A 1 85 ? 2.079 8.742 -9.196 1.00 93.00 85 HIS A O 1
ATOM 640 N N . ASN A 1 86 ? 2.508 10.842 -8.517 1.00 95.25 86 ASN A N 1
ATOM 641 C CA . ASN A 1 86 ? 3.894 10.825 -8.963 1.00 95.25 86 ASN A CA 1
ATOM 642 C C . ASN A 1 86 ? 4.724 9.941 -8.030 1.00 95.25 86 ASN A C 1
ATOM 644 O O . ASN A 1 86 ? 4.643 10.065 -6.808 1.00 95.25 86 ASN A O 1
ATOM 648 N N . ALA A 1 87 ? 5.566 9.097 -8.617 1.00 96.31 87 ALA A N 1
ATOM 649 C CA . ALA A 1 87 ? 6.500 8.269 -7.882 1.00 96.31 87 ALA A CA 1
ATOM 650 C C . ALA A 1 87 ? 7.885 8.264 -8.535 1.00 96.31 87 ALA A C 1
ATOM 652 O O . ALA A 1 87 ? 8.025 8.419 -9.749 1.00 96.31 87 ALA A O 1
ATOM 653 N N . THR A 1 88 ? 8.920 8.042 -7.730 1.00 97.50 88 THR A N 1
ATOM 654 C CA . THR A 1 88 ? 10.268 7.727 -8.224 1.00 97.50 88 THR A CA 1
ATOM 655 C C . THR A 1 88 ? 10.645 6.323 -7.787 1.00 97.50 88 THR A C 1
ATOM 657 O O . THR A 1 88 ? 10.512 5.988 -6.612 1.00 97.50 88 THR A O 1
ATOM 660 N N . ILE A 1 89 ? 11.102 5.493 -8.721 1.00 97.88 89 ILE A N 1
ATOM 661 C CA . ILE A 1 89 ? 11.583 4.146 -8.422 1.00 97.88 89 ILE A CA 1
ATOM 662 C C . ILE A 1 89 ? 12.924 4.268 -7.703 1.00 97.88 89 ILE A C 1
ATOM 664 O O . ILE A 1 89 ? 13.907 4.720 -8.279 1.00 97.88 89 ILE A O 1
ATOM 668 N N . ASN A 1 90 ? 12.976 3.850 -6.446 1.00 96.56 90 ASN A N 1
ATOM 669 C CA . ASN A 1 90 ? 14.201 3.866 -5.649 1.00 96.56 90 ASN A CA 1
ATOM 670 C C . ASN A 1 90 ? 14.980 2.566 -5.789 1.00 96.56 90 ASN A C 1
ATOM 672 O O . ASN A 1 90 ? 16.201 2.567 -5.696 1.00 96.56 90 ASN A O 1
ATOM 676 N N . ARG A 1 91 ? 14.254 1.449 -5.904 1.00 96.31 91 ARG A N 1
ATOM 677 C CA . ARG A 1 91 ? 14.839 0.113 -5.894 1.00 96.31 91 ARG A CA 1
ATOM 678 C C . ARG A 1 91 ? 13.962 -0.876 -6.634 1.00 96.31 91 ARG A C 1
ATOM 680 O O . ARG A 1 91 ? 12.755 -0.892 -6.401 1.00 96.31 91 ARG A O 1
ATOM 687 N N . VAL A 1 92 ? 14.566 -1.755 -7.425 1.00 96.69 92 VAL A N 1
ATOM 688 C CA . VAL A 1 92 ? 13.879 -2.902 -8.038 1.00 96.69 92 VAL A CA 1
ATOM 689 C C . VAL A 1 92 ? 14.540 -4.182 -7.541 1.00 96.69 92 VAL A C 1
ATOM 691 O O . VAL A 1 92 ? 15.726 -4.408 -7.753 1.00 96.69 92 VAL A O 1
ATOM 694 N N . THR A 1 93 ? 13.791 -5.013 -6.818 1.00 95.50 93 THR A N 1
ATOM 695 C CA . THR A 1 93 ? 14.302 -6.257 -6.227 1.00 95.50 93 THR A CA 1
ATOM 696 C C . THR A 1 93 ? 13.578 -7.455 -6.820 1.00 95.50 93 THR A C 1
ATOM 698 O O . THR A 1 93 ? 12.357 -7.554 -6.727 1.00 95.50 93 THR A O 1
ATOM 701 N N . PHE A 1 94 ? 14.336 -8.390 -7.387 1.00 94.06 94 PHE A N 1
ATOM 702 C CA . PHE A 1 94 ? 13.801 -9.649 -7.895 1.00 94.06 94 PHE A CA 1
ATOM 703 C C . PHE A 1 94 ? 13.315 -10.547 -6.747 1.00 94.06 94 PHE A C 1
ATOM 705 O O . PHE A 1 94 ? 14.059 -10.806 -5.800 1.00 94.06 94 PHE A O 1
ATOM 712 N N . ALA A 1 95 ? 12.080 -11.041 -6.848 1.00 91.44 95 ALA A N 1
ATOM 713 C CA . ALA A 1 95 ? 11.440 -11.930 -5.879 1.00 91.44 95 ALA A CA 1
ATOM 714 C C . ALA A 1 95 ? 10.837 -13.169 -6.573 1.00 91.44 95 ALA A C 1
ATOM 716 O O . ALA A 1 95 ? 9.730 -13.608 -6.270 1.00 91.44 95 ALA A O 1
ATOM 717 N N . GLY A 1 96 ? 11.569 -13.751 -7.528 1.00 92.38 96 GLY A N 1
ATOM 718 C CA . GLY A 1 96 ? 11.108 -14.912 -8.288 1.00 92.38 96 GLY A CA 1
ATOM 719 C C . GLY A 1 96 ? 10.119 -14.507 -9.379 1.00 92.38 96 GLY A C 1
ATOM 720 O O . GLY A 1 96 ? 10.505 -13.910 -10.383 1.00 92.38 96 GLY A O 1
ATOM 721 N N . SER A 1 97 ? 8.842 -14.845 -9.187 1.00 93.94 97 SER A N 1
ATOM 722 C CA . SER A 1 97 ? 7.764 -14.518 -10.132 1.00 93.94 97 SER A CA 1
ATOM 723 C C . SER A 1 97 ? 7.243 -13.084 -10.006 1.00 93.94 97 SER A C 1
ATOM 725 O O . SER A 1 97 ? 6.401 -12.674 -10.802 1.00 93.94 97 SER A O 1
ATOM 727 N N . SER A 1 98 ? 7.710 -12.329 -9.011 1.00 95.19 98 SER A N 1
ATOM 728 C CA . SER A 1 98 ? 7.372 -10.921 -8.810 1.00 95.19 98 SER A CA 1
ATOM 729 C C . SER A 1 98 ? 8.622 -10.049 -8.683 1.00 95.19 98 SER A C 1
ATOM 731 O O . SER A 1 98 ? 9.733 -10.525 -8.425 1.00 95.19 98 SER A O 1
ATOM 733 N N . LEU A 1 99 ? 8.433 -8.747 -8.874 1.00 95.69 99 LEU A N 1
ATOM 734 C CA . LEU A 1 99 ? 9.383 -7.702 -8.528 1.00 95.69 99 LEU A CA 1
ATOM 735 C C . LEU A 1 99 ? 8.833 -6.924 -7.337 1.00 95.69 99 LEU A C 1
ATOM 737 O O . LEU A 1 99 ? 7.677 -6.500 -7.335 1.00 95.69 99 LEU A O 1
ATOM 741 N N . ARG A 1 100 ? 9.686 -6.678 -6.345 1.00 95.62 100 ARG A N 1
ATOM 742 C CA . ARG A 1 100 ? 9.414 -5.706 -5.286 1.00 95.62 100 ARG A CA 1
ATOM 743 C C . ARG A 1 100 ? 10.054 -4.383 -5.645 1.00 95.62 100 ARG A C 1
ATOM 745 O O . ARG A 1 100 ? 11.277 -4.291 -5.759 1.00 95.62 100 ARG A O 1
ATOM 752 N N . VAL A 1 101 ? 9.219 -3.368 -5.807 1.00 97.06 101 VAL A N 1
ATOM 753 C CA . VAL A 1 101 ? 9.624 -2.048 -6.274 1.00 97.06 101 VAL A CA 1
ATOM 754 C C . VAL A 1 101 ? 9.441 -1.048 -5.143 1.00 97.06 101 VAL A C 1
ATOM 756 O O . VAL A 1 101 ? 8.323 -0.807 -4.695 1.00 97.06 101 VAL A O 1
ATOM 759 N N . GLY A 1 102 ? 10.546 -0.484 -4.664 1.00 96.81 102 GLY A N 1
ATOM 760 C CA . GLY A 1 102 ? 10.526 0.638 -3.731 1.00 96.81 102 GLY A CA 1
ATOM 761 C C . GLY A 1 102 ? 10.254 1.934 -4.486 1.00 96.81 102 GLY A C 1
ATOM 762 O O . GLY A 1 102 ? 10.935 2.227 -5.467 1.00 96.81 102 GLY A O 1
ATOM 763 N N . LEU A 1 103 ? 9.280 2.706 -4.025 1.00 96.81 103 LEU A N 1
ATOM 764 C CA . LEU A 1 103 ? 8.749 3.895 -4.678 1.00 96.81 103 LEU A CA 1
ATOM 765 C C . LEU A 1 103 ? 8.764 5.059 -3.687 1.00 96.81 103 LEU A C 1
ATOM 767 O O . LEU A 1 103 ? 8.135 4.963 -2.638 1.00 96.81 103 LEU A O 1
ATOM 771 N N . THR A 1 104 ? 9.434 6.163 -4.010 1.00 96.06 104 THR A N 1
ATOM 772 C CA . THR A 1 104 ? 9.221 7.434 -3.298 1.00 96.06 104 THR A CA 1
ATOM 773 C C . THR A 1 104 ? 7.941 8.076 -3.809 1.00 96.06 104 THR A C 1
ATOM 775 O O . THR A 1 104 ? 7.842 8.317 -5.011 1.00 96.06 104 THR A O 1
ATOM 778 N N . VAL A 1 105 ? 6.998 8.366 -2.916 1.00 93.81 105 VAL A N 1
ATOM 779 C CA . VAL A 1 105 ? 5.701 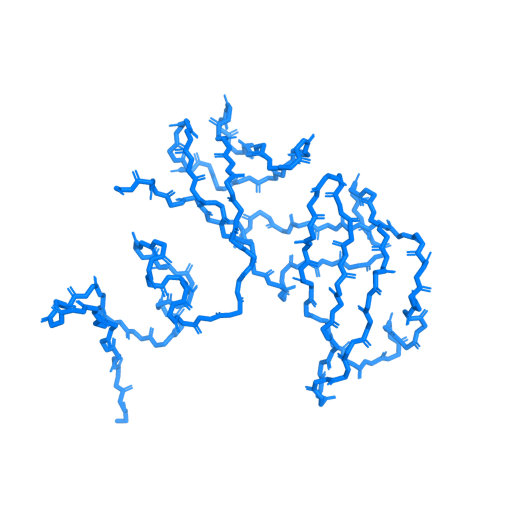8.995 -3.200 1.00 93.81 105 VAL A CA 1
ATOM 780 C C . VAL A 1 105 ? 5.467 10.067 -2.140 1.00 93.81 105 VAL A C 1
ATOM 782 O O . VAL A 1 105 ? 5.374 9.743 -0.954 1.00 93.81 105 VAL A O 1
ATOM 785 N N . GLY A 1 106 ? 5.431 11.337 -2.551 1.00 89.69 106 GLY A N 1
ATOM 786 C CA . GLY A 1 106 ? 5.509 12.455 -1.607 1.00 89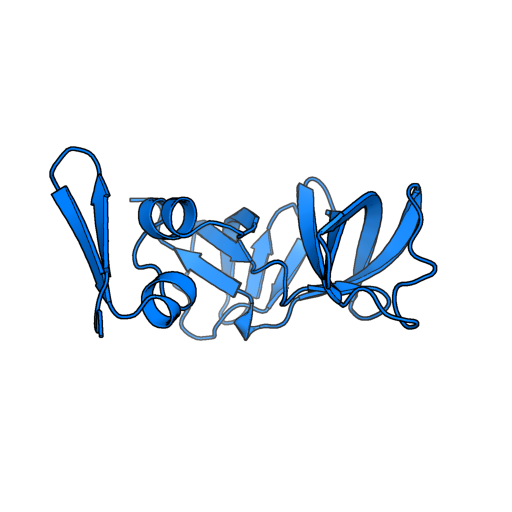.69 106 GLY A CA 1
ATOM 787 C C . GLY A 1 106 ? 6.726 12.303 -0.685 1.00 89.69 106 GLY A C 1
ATOM 788 O O . GLY A 1 106 ? 7.842 12.078 -1.158 1.00 89.69 106 GLY A O 1
ATOM 789 N N . ASP A 1 107 ? 6.481 12.333 0.625 1.00 87.81 107 ASP A N 1
ATOM 790 C CA . ASP A 1 107 ? 7.512 12.199 1.665 1.00 87.81 107 ASP A CA 1
ATOM 791 C C . ASP A 1 107 ? 7.657 10.767 2.216 1.00 87.81 107 ASP A C 1
ATOM 793 O O . ASP A 1 107 ? 8.227 10.550 3.287 1.00 87.81 107 ASP A O 1
ATOM 797 N N . SER A 1 108 ? 7.100 9.757 1.541 1.00 90.94 108 SER A N 1
ATOM 798 C CA . SER A 1 108 ? 7.136 8.367 2.011 1.00 90.94 108 SER A CA 1
ATOM 799 C C . SER A 1 108 ? 7.637 7.385 0.972 1.00 90.94 108 SER A C 1
ATOM 801 O O . SER A 1 108 ? 7.629 7.631 -0.231 1.00 90.94 108 SER A O 1
ATOM 803 N N . ILE A 1 109 ? 8.071 6.229 1.470 1.00 93.12 109 ILE A N 1
ATOM 804 C CA . ILE A 1 109 ? 8.456 5.093 0.644 1.00 93.12 109 ILE A CA 1
ATOM 805 C C . ILE A 1 109 ? 7.328 4.069 0.689 1.00 93.12 109 ILE A C 1
ATOM 807 O O . ILE A 1 109 ? 6.972 3.573 1.758 1.00 93.12 109 ILE A O 1
ATOM 811 N N . LEU A 1 110 ? 6.798 3.740 -0.484 1.00 94.50 110 LEU A N 1
ATOM 812 C CA . LEU A 1 110 ? 5.920 2.600 -0.696 1.00 94.50 110 LEU A CA 1
ATOM 813 C C . LEU A 1 110 ? 6.714 1.450 -1.304 1.00 94.50 110 LEU A C 1
ATOM 815 O O . LEU A 1 110 ? 7.672 1.648 -2.045 1.00 94.50 110 LEU A O 1
ATOM 819 N N . VAL A 1 111 ? 6.281 0.234 -1.028 1.00 95.44 111 VAL A N 1
ATOM 820 C CA . VAL A 1 111 ? 6.700 -0.965 -1.739 1.00 95.44 111 VAL A CA 1
ATOM 821 C C . VAL A 1 111 ? 5.508 -1.447 -2.545 1.00 95.44 111 VAL A C 1
ATOM 823 O O . VAL A 1 111 ? 4.448 -1.706 -1.975 1.00 95.44 111 VAL A O 1
ATOM 826 N N . ALA A 1 112 ? 5.689 -1.567 -3.854 1.00 95.62 112 ALA A N 1
ATOM 827 C CA . ALA A 1 112 ? 4.783 -2.271 -4.748 1.00 95.62 112 ALA A CA 1
ATOM 828 C C . ALA A 1 112 ? 5.318 -3.679 -5.023 1.00 95.62 112 ALA A C 1
ATOM 830 O O . ALA A 1 112 ? 6.532 -3.892 -5.062 1.00 95.62 112 ALA A O 1
ATOM 831 N N . GLU A 1 113 ? 4.418 -4.634 -5.228 1.00 95.00 113 GLU A N 1
ATOM 832 C CA . GLU A 1 113 ? 4.759 -5.973 -5.699 1.00 95.00 113 GLU A CA 1
ATOM 833 C C . GLU A 1 113 ? 4.052 -6.210 -7.031 1.00 95.00 113 GLU A C 1
ATOM 835 O O . GLU A 1 113 ? 2.827 -6.250 -7.100 1.00 95.00 113 GLU A O 1
ATOM 840 N N . VAL A 1 114 ? 4.826 -6.309 -8.107 1.00 94.94 114 VAL A N 1
ATOM 841 C CA . VAL A 1 114 ? 4.309 -6.439 -9.475 1.00 94.94 114 VAL A CA 1
ATOM 842 C C . VAL A 1 114 ? 4.768 -7.763 -10.084 1.00 94.94 114 VAL A C 1
ATOM 844 O O . VAL A 1 114 ? 5.796 -8.290 -9.652 1.00 94.94 114 VAL A O 1
ATOM 847 N N . PRO A 1 115 ? 4.039 -8.342 -11.056 1.00 94.94 115 PRO A N 1
ATOM 848 C CA . PRO A 1 115 ? 4.517 -9.510 -11.791 1.00 94.94 115 PRO A CA 1
ATOM 849 C C . PRO A 1 115 ? 5.895 -9.249 -12.394 1.00 94.94 115 PRO A C 1
ATOM 851 O O . PRO A 1 115 ? 6.185 -8.127 -12.781 1.00 94.94 115 PRO A O 1
ATOM 854 N N . ASN A 1 116 ? 6.738 -10.272 -12.478 1.00 94.56 116 ASN A N 1
ATOM 855 C CA . ASN A 1 116 ? 7.990 -10.189 -13.219 1.00 94.56 116 ASN A CA 1
ATOM 856 C C . ASN A 1 116 ? 7.769 -10.689 -14.654 1.00 94.56 116 ASN A C 1
ATOM 858 O O . ASN A 1 116 ? 8.055 -11.844 -14.973 1.00 94.56 116 ASN A O 1
ATOM 862 N N . ASP A 1 117 ? 7.191 -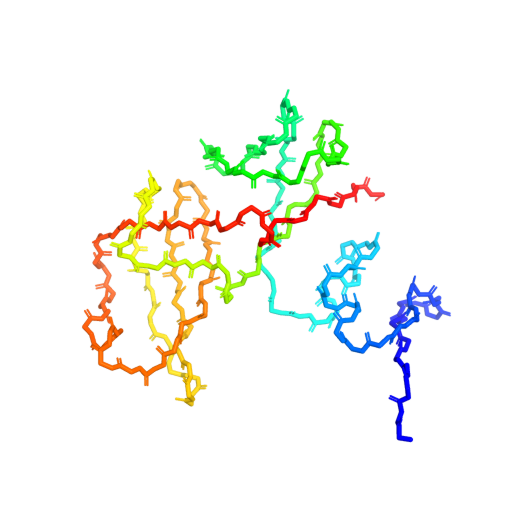9.828 -15.488 1.00 92.38 117 ASP A N 1
ATOM 863 C CA . ASP A 1 117 ? 6.879 -10.102 -16.893 1.00 92.38 117 ASP A CA 1
ATOM 864 C C . ASP A 1 117 ? 7.258 -8.925 -17.814 1.00 92.38 117 ASP A C 1
ATOM 866 O O . ASP A 1 117 ? 7.802 -7.907 -17.372 1.00 92.38 117 ASP A O 1
ATOM 870 N N . GLU A 1 118 ? 6.958 -9.052 -19.110 1.00 88.25 118 GLU A N 1
ATOM 871 C CA . GLU A 1 118 ? 7.279 -8.055 -20.141 1.00 88.25 118 GLU A CA 1
ATOM 872 C C . GLU A 1 118 ? 6.749 -6.645 -19.831 1.00 88.25 118 GLU A C 1
ATOM 874 O O . GLU A 1 118 ? 7.365 -5.658 -20.234 1.00 88.25 118 GLU A O 1
ATOM 879 N N . THR A 1 119 ? 5.654 -6.520 -19.071 1.00 83.94 119 THR A N 1
ATOM 880 C CA . THR A 1 119 ? 5.073 -5.217 -18.705 1.00 83.94 119 THR A CA 1
ATOM 881 C C . THR A 1 119 ? 5.919 -4.455 -17.683 1.00 83.94 119 THR A C 1
ATOM 883 O O . THR A 1 119 ? 5.823 -3.233 -17.575 1.00 83.94 119 THR A O 1
ATOM 886 N N . THR A 1 120 ? 6.791 -5.164 -16.965 1.00 87.75 120 THR A N 1
ATOM 887 C CA . THR A 1 120 ? 7.638 -4.630 -15.883 1.00 87.75 120 THR A CA 1
ATOM 888 C C . THR A 1 120 ? 9.134 -4.732 -16.170 1.00 87.75 120 THR A C 1
ATOM 890 O O . THR A 1 120 ? 9.949 -4.253 -15.382 1.00 87.75 120 THR A O 1
ATOM 893 N N . ALA A 1 121 ? 9.506 -5.305 -17.316 1.00 82.94 121 ALA A N 1
ATOM 894 C CA . ALA A 1 121 ? 10.893 -5.592 -17.677 1.00 82.94 121 ALA A CA 1
ATOM 895 C C . ALA A 1 121 ? 11.794 -4.344 -17.735 1.00 82.94 121 ALA A C 1
ATOM 897 O O . ALA A 1 121 ? 13.008 -4.449 -17.585 1.00 82.94 121 ALA A O 1
ATOM 898 N N . ASN A 1 122 ? 11.201 -3.164 -17.934 1.00 88.25 122 ASN A N 1
ATOM 899 C CA . ASN A 1 122 ? 11.914 -1.899 -18.106 1.00 88.25 122 ASN A CA 1
ATOM 900 C C . ASN A 1 122 ? 11.868 -0.991 -16.867 1.00 88.25 122 ASN A C 1
ATOM 902 O O . ASN A 1 122 ? 12.139 0.201 -16.989 1.00 88.25 122 ASN A O 1
ATOM 906 N N . LEU A 1 123 ? 11.482 -1.504 -15.694 1.00 93.50 123 LEU A N 1
ATOM 907 C CA . LEU A 1 123 ? 11.520 -0.715 -14.462 1.00 93.50 123 LEU A CA 1
ATOM 908 C C . LEU A 1 123 ? 12.971 -0.530 -14.004 1.00 93.50 123 LEU A C 1
ATOM 910 O O . LEU A 1 123 ? 13.676 -1.506 -13.752 1.00 93.50 123 LEU A O 1
ATOM 914 N N . VAL A 1 124 ? 13.406 0.725 -13.869 1.00 94.50 124 VAL A N 1
ATOM 915 C CA . VAL A 1 124 ? 14.791 1.069 -13.507 1.00 94.50 124 VAL A CA 1
ATOM 916 C C . VAL A 1 124 ? 14.825 2.019 -12.312 1.00 94.50 124 VAL A C 1
ATOM 918 O O . VAL A 1 124 ? 13.971 2.890 -12.161 1.00 94.50 124 VAL A O 1
ATOM 921 N N . GLU A 1 125 ? 15.833 1.873 -11.454 1.00 96.88 125 GLU A N 1
ATOM 922 C CA . GLU A 1 125 ? 16.088 2.811 -10.357 1.00 96.88 125 GLU A CA 1
ATOM 923 C C . GLU A 1 125 ? 16.342 4.237 -10.881 1.00 96.88 125 GLU A C 1
ATOM 925 O O . GLU A 1 125 ? 16.972 4.446 -11.916 1.00 96.88 125 GLU A O 1
ATOM 930 N N . GLY A 1 126 ? 15.814 5.238 -10.178 1.00 96.19 126 GLY A N 1
ATOM 931 C CA . GLY A 1 126 ? 15.818 6.646 -10.578 1.00 96.19 126 GLY A CA 1
ATOM 932 C C . GLY A 1 126 ? 14.721 7.034 -11.577 1.00 96.19 126 GLY A C 1
ATOM 933 O O . GLY A 1 126 ? 14.504 8.226 -11.807 1.0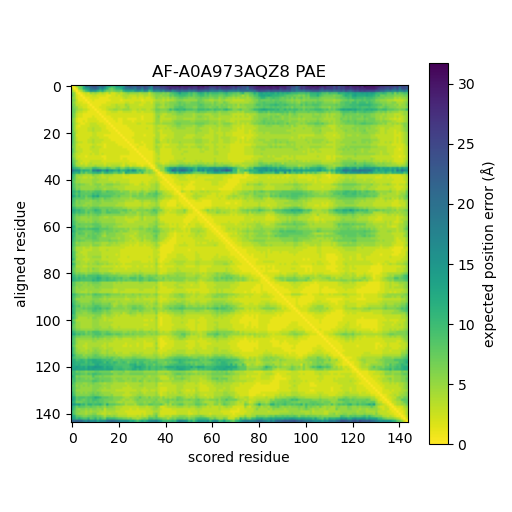0 96.19 126 GLY A O 1
ATOM 934 N N . GLN A 1 127 ? 13.994 6.071 -12.153 1.00 96.38 127 GLN A N 1
ATOM 935 C CA . GLN A 1 127 ? 12.905 6.353 -13.086 1.00 96.38 127 GLN A CA 1
ATOM 936 C C . GLN A 1 127 ? 11.732 7.042 -12.377 1.00 96.38 127 GLN A C 1
ATOM 938 O O . GLN A 1 127 ? 11.218 6.559 -11.367 1.00 96.38 127 GLN A O 1
ATOM 943 N N . LYS A 1 128 ? 11.257 8.148 -12.957 1.00 96.75 128 LYS A N 1
ATOM 944 C CA . LYS A 1 128 ? 9.977 8.762 -12.583 1.00 96.75 128 LYS A CA 1
ATOM 945 C C . LYS A 1 128 ? 8.829 8.017 -13.253 1.00 96.75 128 LYS A C 1
ATOM 947 O O . LYS A 1 128 ? 8.914 7.666 -14.428 1.00 96.75 128 LYS A O 1
ATOM 952 N N . THR A 1 129 ? 7.756 7.793 -12.511 1.00 96.00 129 THR A N 1
ATOM 953 C CA . THR A 1 129 ? 6.574 7.066 -12.970 1.00 96.00 129 THR A CA 1
ATOM 954 C C . THR A 1 129 ? 5.318 7.599 -12.285 1.00 96.00 129 THR A C 1
ATOM 956 O O . THR A 1 129 ? 5.398 8.414 -11.367 1.00 96.00 129 THR A O 1
ATOM 959 N N . MET A 1 130 ? 4.162 7.132 -12.740 1.00 95.62 130 MET A N 1
ATOM 960 C CA . MET A 1 130 ? 2.887 7.327 -12.057 1.00 95.62 130 MET A CA 1
ATOM 961 C C . MET A 1 130 ? 2.493 6.034 -11.356 1.00 95.62 130 MET A C 1
ATOM 963 O O . MET A 1 130 ? 2.821 4.948 -11.844 1.00 95.62 130 MET A O 1
ATOM 967 N N . ILE A 1 131 ? 1.793 6.144 -10.232 1.00 94.88 131 ILE A N 1
ATOM 968 C CA . ILE A 1 131 ? 1.180 4.996 -9.573 1.00 94.88 131 ILE A CA 1
ATOM 969 C C . ILE A 1 131 ? -0.304 5.212 -9.302 1.00 94.88 131 ILE A C 1
ATOM 971 O O . ILE A 1 131 ? -0.780 6.336 -9.100 1.00 94.88 131 ILE A O 1
ATOM 975 N N . ASP A 1 132 ? -1.012 4.090 -9.265 1.00 92.56 132 ASP A N 1
AT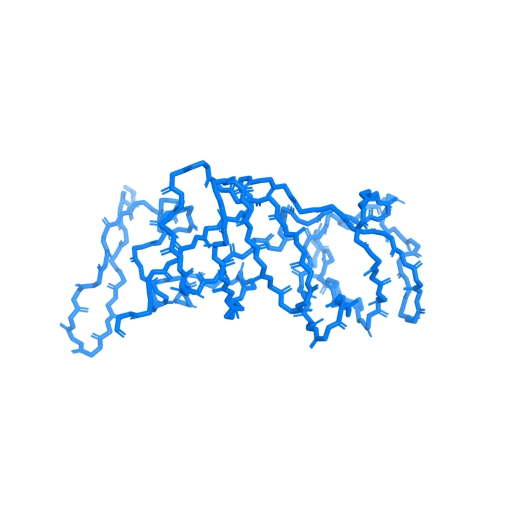OM 976 C CA . ASP A 1 132 ? -2.401 3.992 -8.846 1.00 92.56 132 ASP A CA 1
ATOM 977 C C . ASP A 1 132 ? -2.490 3.058 -7.641 1.00 92.56 132 ASP A C 1
ATOM 979 O O . ASP A 1 132 ? -1.888 1.978 -7.632 1.00 92.56 132 ASP A O 1
ATOM 983 N N . VAL A 1 133 ? -3.247 3.470 -6.629 1.00 90.00 133 VAL A N 1
ATOM 984 C CA . VAL A 1 133 ? -3.529 2.661 -5.443 1.00 90.00 133 VAL A CA 1
ATOM 985 C C . VAL A 1 133 ? -5.009 2.338 -5.463 1.00 90.00 133 VAL A C 1
ATOM 987 O O . VAL A 1 133 ? -5.852 3.221 -5.319 1.00 90.00 133 VAL A O 1
ATOM 990 N N . LEU A 1 134 ? -5.330 1.057 -5.632 1.00 81.75 134 LEU A N 1
ATOM 991 C CA . LEU A 1 134 ? -6.723 0.635 -5.703 1.00 81.75 134 LEU A CA 1
ATOM 992 C C . LEU A 1 134 ? -7.452 0.929 -4.378 1.00 81.75 134 LEU A C 1
ATOM 994 O O . LEU A 1 134 ? -6.884 0.695 -3.313 1.00 81.75 134 LEU A O 1
ATOM 998 N N . PRO A 1 135 ? -8.728 1.350 -4.393 1.00 75.81 135 PRO A N 1
ATOM 999 C CA . PRO A 1 135 ? -9.469 1.643 -3.160 1.00 75.81 135 PRO A CA 1
ATOM 1000 C C . PRO A 1 135 ? -9.519 0.468 -2.172 1.00 75.81 135 PRO A C 1
ATOM 1002 O O . PRO A 1 135 ? -9.513 0.645 -0.955 1.00 75.81 135 PRO A O 1
ATOM 1005 N N . ASP A 1 136 ? -9.553 -0.762 -2.689 1.00 81.12 136 ASP A N 1
ATOM 1006 C CA . ASP A 1 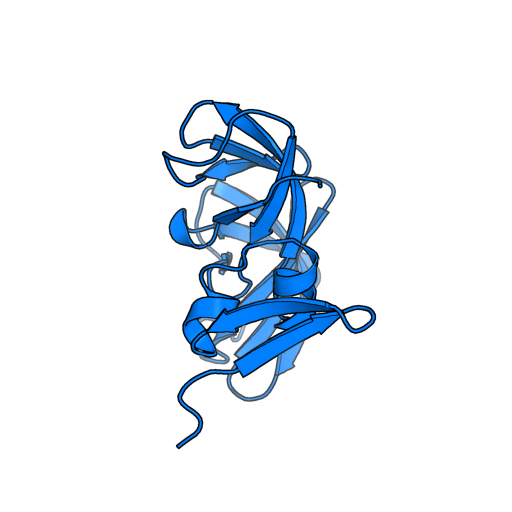136 ? -9.572 -1.981 -1.883 1.00 81.12 136 ASP A CA 1
ATOM 1007 C C . ASP A 1 136 ? -8.180 -2.433 -1.406 1.00 81.12 136 ASP A C 1
ATOM 1009 O O . ASP A 1 136 ? -8.095 -3.328 -0.559 1.00 81.12 136 ASP A O 1
ATOM 1013 N N . ALA A 1 137 ? -7.113 -1.779 -1.884 1.00 77.88 137 ALA A N 1
ATOM 1014 C CA . ALA A 1 137 ? -5.758 -1.877 -1.346 1.00 77.88 137 ALA A CA 1
ATOM 1015 C C . ALA A 1 137 ? -5.660 -1.295 0.062 1.00 77.88 137 ALA A C 1
ATOM 1017 O O . ALA A 1 137 ? -4.773 -1.689 0.819 1.00 77.88 137 ALA A O 1
ATOM 1018 N N . VAL A 1 138 ? -6.544 -0.340 0.373 1.00 83.81 138 VAL A N 1
ATOM 1019 C CA . VAL A 1 138 ? -6.466 0.503 1.557 1.00 83.81 138 VAL A CA 1
ATOM 1020 C C . VAL A 1 138 ? -7.317 -0.068 2.688 1.00 83.81 138 VAL A C 1
ATOM 1022 O O . VAL A 1 138 ? -8.501 -0.405 2.540 1.00 83.81 138 VAL A O 1
ATOM 1025 N N . ARG A 1 139 ? -6.712 -0.152 3.869 1.00 88.31 139 ARG A N 1
ATOM 1026 C CA . ARG A 1 139 ? -7.411 -0.319 5.147 1.00 88.31 139 ARG A CA 1
ATOM 1027 C C . ARG A 1 139 ? -6.918 0.727 6.122 1.00 88.31 139 ARG A C 1
ATOM 1029 O O . ARG A 1 139 ? -5.736 1.041 6.135 1.00 88.31 139 ARG A O 1
ATOM 1036 N N . VAL A 1 140 ? -7.823 1.229 6.948 1.00 89.19 140 VAL A N 1
ATOM 1037 C CA . VAL A 1 140 ? -7.487 2.155 8.027 1.00 89.19 140 VA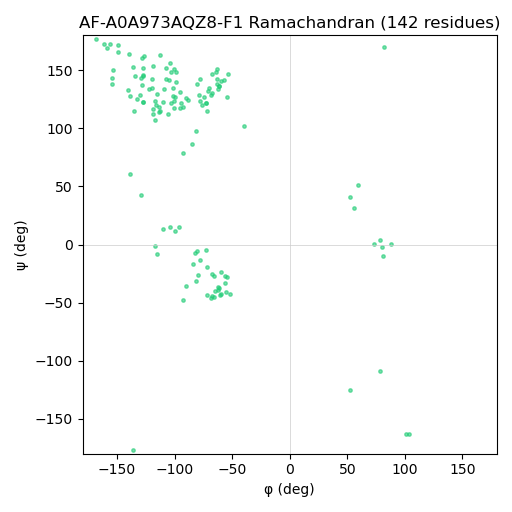L A CA 1
ATOM 1038 C C . VAL A 1 140 ? -7.754 1.437 9.334 1.00 89.19 140 VAL A C 1
ATOM 1040 O O . VAL A 1 140 ? -8.876 0.999 9.588 1.00 89.19 140 VAL A O 1
ATOM 1043 N N . LEU A 1 141 ? -6.701 1.270 10.123 1.00 89.25 141 LEU A N 1
ATOM 1044 C CA . LEU A 1 141 ? -6.742 0.635 11.429 1.00 89.25 141 LEU A CA 1
ATOM 1045 C C . LEU A 1 141 ? -6.631 1.709 12.512 1.00 89.25 141 LEU A C 1
ATOM 1047 O O . LEU A 1 141 ? -5.867 2.662 12.341 1.00 89.25 141 LEU A O 1
ATOM 1051 N N . PRO A 1 142 ? -7.362 1.576 13.626 1.00 83.56 142 PRO A N 1
ATOM 1052 C CA . PRO A 1 142 ? -7.221 2.499 14.741 1.00 83.56 142 PRO A CA 1
ATOM 1053 C C . PRO A 1 142 ? -5.815 2.409 15.354 1.00 83.56 142 PRO A C 1
ATOM 1055 O O . PRO A 1 142 ? -5.192 1.345 15.367 1.00 83.56 142 PRO A O 1
ATOM 1058 N N . LEU A 1 143 ? -5.331 3.536 15.878 1.00 77.00 143 LEU A N 1
ATOM 1059 C CA . LEU A 1 143 ? -4.147 3.607 16.734 1.00 77.00 143 LEU A CA 1
ATOM 1060 C C . LEU A 1 143 ? -4.616 3.321 18.169 1.00 77.00 143 LEU A C 1
ATOM 1062 O O . LEU A 1 143 ? -5.045 4.234 18.867 1.00 77.00 143 LEU A O 1
ATOM 1066 N N . SER A 1 144 ? -4.680 2.047 18.552 1.00 63.94 144 SER A N 1
ATOM 1067 C CA . SER A 1 144 ? -5.030 1.626 19.919 1.00 63.94 144 SER A CA 1
ATOM 1068 C C . SER A 1 144 ? -3.967 2.010 20.940 1.00 63.94 144 SER A C 1
ATOM 1070 O O . SER A 1 144 ? -2.775 1.867 20.579 1.00 63.94 144 SER A O 1
#

Solvent-accessible surface area (backbone atoms only — not comparable to full-atom values): 7970 Å² total; per-residue (Å²): 124,88,75,56,48,74,44,67,57,96,93,38,82,74,49,74,34,35,71,65,46,42,64,75,58,45,89,37,62,68,45,42,61,68,70,47,82,55,37,77,41,69,27,32,25,84,48,83,31,34,28,39,41,49,94,38,80,44,48,30,45,72,83,50,68,77,41,72,26,38,30,35,36,37,16,72,37,38,44,78,75,40,69,86,41,64,28,34,29,69,37,75,42,87,60,82,71,26,30,41,33,34,27,39,37,76,83,34,78,44,52,29,36,40,66,62,44,85,92,49,69,82,73,49,64,74,39,74,43,28,30,30,66,43,42,86,29,38,44,67,29,71,76,125

Sequence (144 aa):
MSDRIGVMREGRLLQVGAPRELYEKPVSVEVARFIGAANLLPGRVSSRGIVEVAGEKFTAPDNAPLGDGMVVIRPERIRIGVGSHNATINRVTFAGSSLRVGLTVGDSILVAEVPNDETTANLVEGQKTMIDVLPDAVRVLPLS

Mean predicted aligned error: 4.78 Å

Radius of gyration: 15.89 Å; Cα contacts (8 Å, |Δi|>4): 336; chains: 1; bounding box: 33×44×45 Å

Foldseek 3Di:
DPQWDFDDDPNDTQDIGGLVCLCQPPQAPSSVPVSDQWDKFKWFDQDAQWIQTLNDIAGAHRPADGTIFIKTAHQQQKDKQDDDWKWFFADWDDDDQWIWTWIDTRNDTDTHIGGPDPVCVPDDHRDIIDMHGDNSSIDTHHPD

pLDDT: mean 89.96, std 7.32, range [50.72, 97.88]